Protein AF-A0A2Z3L9A8-F1 (afdb_monomer_lite)

Sequence (100 aa):
MLIDEYDTPLNKAYGNEAYFKAMVAFMRNLFSAALKGNATLEKGVLTGILRISKDSMLSGLNNLETYTSLDEAYSNHFGFSEAEVAFLFKEKGLVFLWKQ

pLDDT: mean 85.93, std 9.79, range [49.88, 94.81]

InterPro domains:
  IPR018631 AAA-ATPase-like domain [PF09820] (1-57)

Foldseek 3Di:
DEAEALCVCLVVCVVPPVSNVVSLVVQLVVCLVPPAPPPVDPDYYYYHDDPPNDPRRCVSHPDDDDDDCPPPVNVVPDDDDPVRVCVVCVVVVHDDDDDD

Radius of gyration: 19.18 Å; chains: 1; bounding box: 42×30×54 Å

Organism: NCBI:txid247481

Structure (mmCIF, N/CA/C/O backbone):
data_AF-A0A2Z3L9A8-F1
#
_entry.id   AF-A0A2Z3L9A8-F1
#
loop_
_atom_site.group_PDB
_atom_site.id
_atom_site.type_symbol
_atom_site.label_atom_id
_atom_site.label_alt_id
_atom_site.label_comp_id
_atom_site.label_asym_id
_atom_site.label_entity_id
_atom_site.label_seq_id
_atom_site.pdbx_PDB_ins_code
_atom_site.Cartn_x
_atom_site.Cartn_y
_atom_site.Cartn_z
_atom_site.occupancy
_atom_site.B_iso_or_equiv
_atom_site.auth_seq_id
_atom_site.auth_comp_id
_atom_site.auth_asym_id
_atom_site.auth_atom_id
_atom_site.pdbx_PDB_model_num
ATOM 1 N N . MET A 1 1 ? -2.629 -15.166 -11.757 1.00 90.12 1 MET A N 1
ATOM 2 C CA . MET A 1 1 ? -1.364 -15.009 -10.994 1.00 90.12 1 MET A CA 1
ATOM 3 C C . MET A 1 1 ? -1.654 -14.232 -9.720 1.00 90.12 1 MET A C 1
ATOM 5 O O . MET A 1 1 ? -2.433 -13.289 -9.792 1.00 90.12 1 MET A O 1
ATOM 9 N N . LEU A 1 2 ? -1.059 -14.617 -8.590 1.00 94.25 2 LEU A N 1
ATOM 10 C CA . LEU A 1 2 ? -1.183 -13.918 -7.308 1.00 94.25 2 LEU A CA 1
ATOM 11 C C . LEU A 1 2 ? 0.213 -13.494 -6.841 1.00 94.25 2 LEU A C 1
ATOM 13 O O . LEU A 1 2 ? 1.124 -14.319 -6.847 1.00 94.25 2 LEU A O 1
ATOM 17 N N . ILE A 1 3 ? 0.372 -12.224 -6.481 1.00 92.81 3 ILE A N 1
ATOM 18 C CA . ILE A 1 3 ? 1.609 -11.659 -5.938 1.00 92.81 3 ILE A CA 1
ATOM 19 C C . ILE A 1 3 ? 1.263 -11.058 -4.584 1.00 92.81 3 ILE A C 1
ATOM 21 O O . ILE A 1 3 ? 0.569 -10.044 -4.529 1.00 92.81 3 ILE A O 1
ATOM 25 N N . ASP A 1 4 ? 1.739 -11.693 -3.520 1.00 93.38 4 ASP A N 1
ATOM 26 C CA . ASP A 1 4 ? 1.502 -11.233 -2.157 1.00 93.38 4 ASP A CA 1
ATOM 27 C C . ASP A 1 4 ? 2.642 -10.365 -1.628 1.00 93.38 4 ASP A C 1
ATOM 29 O O . ASP A 1 4 ? 3.782 -10.479 -2.085 1.00 93.38 4 ASP A O 1
ATOM 33 N N . GLU A 1 5 ? 2.300 -9.473 -0.698 1.00 92.50 5 GLU A N 1
ATOM 34 C CA . GLU A 1 5 ? 3.196 -8.516 -0.045 1.00 92.50 5 GLU A CA 1
ATOM 35 C C . GLU A 1 5 ? 4.143 -7.788 -1.011 1.00 92.50 5 GLU A C 1
ATOM 37 O O . GLU A 1 5 ? 5.351 -7.646 -0.774 1.00 92.50 5 GLU A O 1
ATOM 42 N N . TYR A 1 6 ? 3.599 -7.316 -2.136 1.00 90.12 6 TYR A N 1
ATOM 43 C CA . TYR A 1 6 ? 4.411 -6.724 -3.201 1.00 90.12 6 TYR A CA 1
ATOM 44 C C . TYR A 1 6 ? 5.197 -5.481 -2.730 1.00 90.12 6 TYR A C 1
ATOM 46 O O . TYR A 1 6 ? 6.194 -5.097 -3.344 1.00 90.12 6 TYR A O 1
ATOM 54 N N . ASP A 1 7 ? 4.741 -4.832 -1.657 1.00 88.94 7 ASP A N 1
ATOM 55 C CA . ASP A 1 7 ? 5.314 -3.638 -1.047 1.00 88.94 7 ASP A CA 1
ATOM 56 C C . ASP A 1 7 ? 6.436 -3.933 -0.034 1.00 88.94 7 ASP A C 1
ATOM 58 O O . ASP A 1 7 ? 7.228 -3.038 0.271 1.00 88.94 7 ASP A O 1
ATOM 62 N N . THR A 1 8 ? 6.599 -5.179 0.428 1.00 91.56 8 THR A N 1
ATOM 63 C CA . THR A 1 8 ? 7.657 -5.569 1.381 1.00 91.56 8 THR A CA 1
ATOM 64 C C . THR A 1 8 ? 9.076 -5.203 0.909 1.00 91.56 8 THR A C 1
ATOM 66 O O . THR A 1 8 ? 9.842 -4.638 1.700 1.00 91.56 8 THR A O 1
ATOM 69 N N . PRO A 1 9 ? 9.481 -5.452 -0.355 1.00 89.94 9 PRO A N 1
ATOM 70 C CA . PRO A 1 9 ? 10.802 -5.047 -0.844 1.00 89.94 9 PRO A CA 1
ATOM 71 C C . PRO A 1 9 ? 11.000 -3.525 -0.866 1.00 89.94 9 PRO A C 1
ATOM 73 O O . PRO A 1 9 ? 12.093 -3.044 -0.567 1.00 89.94 9 PRO A O 1
ATOM 76 N N . LEU A 1 10 ? 9.945 -2.766 -1.178 1.00 89.00 10 LEU A N 1
ATOM 77 C CA . LEU A 1 10 ? 9.973 -1.301 -1.201 1.00 89.00 10 LEU A CA 1
ATOM 78 C C . LEU A 1 10 ? 10.124 -0.729 0.209 1.00 89.00 10 LEU A C 1
ATOM 80 O O . LEU A 1 10 ? 10.925 0.181 0.418 1.00 89.00 10 LEU A O 1
ATOM 84 N N . ASN A 1 11 ? 9.434 -1.318 1.186 1.00 88.94 11 ASN A N 1
ATOM 85 C CA . ASN A 1 11 ? 9.551 -0.940 2.594 1.00 88.94 11 ASN A CA 1
ATOM 86 C C . ASN A 1 11 ? 10.960 -1.124 3.129 1.00 88.94 11 ASN A C 1
ATOM 88 O O . ASN A 1 11 ? 11.504 -0.230 3.774 1.00 88.94 11 ASN A O 1
ATOM 92 N N . LYS A 1 12 ? 11.588 -2.257 2.805 1.00 90.50 12 LYS A N 1
ATOM 93 C CA . LYS A 1 12 ? 12.983 -2.514 3.180 1.00 90.50 12 LYS A CA 1
ATOM 94 C C . LYS A 1 12 ? 13.950 -1.524 2.528 1.00 90.50 12 LYS A C 1
ATOM 96 O O . LYS A 1 12 ? 15.025 -1.286 3.070 1.00 90.50 12 LYS A O 1
ATOM 101 N N . ALA A 1 13 ? 13.581 -0.952 1.383 1.00 90.44 13 ALA A N 1
ATOM 102 C CA . ALA A 1 13 ? 14.414 -0.013 0.649 1.00 90.44 13 ALA A CA 1
ATOM 103 C C . ALA A 1 13 ? 14.216 1.461 1.045 1.00 90.44 13 ALA A C 1
ATOM 105 O O . ALA A 1 13 ? 15.101 2.269 0.777 1.00 90.44 13 ALA A O 1
ATOM 106 N N . TYR A 1 14 ? 13.101 1.814 1.693 1.00 86.00 14 TYR A N 1
ATOM 107 C CA . TYR A 1 14 ? 12.669 3.199 1.938 1.00 86.00 14 TYR A CA 1
ATOM 108 C C . TYR A 1 14 ? 13.721 4.091 2.629 1.00 86.00 14 TYR A C 1
ATOM 110 O O . TYR A 1 14 ? 13.802 5.282 2.349 1.00 86.00 14 TYR A O 1
ATOM 118 N N . GLY A 1 15 ? 14.576 3.521 3.485 1.00 88.38 15 GLY A N 1
ATOM 119 C CA . GLY A 1 15 ? 15.637 4.256 4.190 1.00 88.38 15 GLY A CA 1
ATOM 120 C C . GLY A 1 15 ? 16.875 4.612 3.352 1.00 88.38 15 GLY A C 1
ATOM 121 O O . GLY A 1 15 ? 17.771 5.285 3.855 1.00 88.38 15 GLY A O 1
ATOM 122 N N . ASN A 1 16 ? 16.962 4.163 2.098 1.00 94.81 16 ASN A N 1
ATOM 123 C CA . ASN A 1 16 ? 18.072 4.457 1.193 1.00 94.81 16 ASN A CA 1
ATOM 124 C C . ASN A 1 16 ? 17.523 4.856 -0.179 1.00 94.81 16 ASN A C 1
ATOM 126 O O . ASN A 1 16 ? 17.065 4.010 -0.939 1.00 94.81 16 ASN A O 1
ATOM 130 N N . GLU A 1 17 ? 17.610 6.142 -0.519 1.00 91.31 17 GLU A N 1
ATOM 131 C CA . GLU A 1 17 ? 16.988 6.691 -1.728 1.00 91.31 17 GLU A CA 1
ATOM 132 C C . GLU A 1 17 ? 17.491 6.035 -3.027 1.00 91.31 17 GLU A C 1
ATOM 134 O O . GLU A 1 17 ? 16.697 5.731 -3.920 1.00 91.31 17 GLU A O 1
ATOM 139 N N . ALA A 1 18 ? 18.799 5.781 -3.142 1.00 94.31 18 ALA A N 1
ATOM 140 C CA . ALA A 1 18 ? 19.376 5.156 -4.331 1.00 94.31 18 ALA A CA 1
ATOM 141 C C . ALA A 1 18 ? 18.882 3.711 -4.495 1.00 94.31 18 ALA A C 1
ATOM 143 O O . ALA A 1 18 ? 18.485 3.302 -5.589 1.00 94.31 18 ALA A O 1
ATOM 144 N N . TYR A 1 19 ? 18.848 2.957 -3.395 1.00 94.00 19 TYR A N 1
ATOM 145 C CA . TYR A 1 19 ? 18.346 1.588 -3.392 1.00 94.00 19 TYR A CA 1
ATOM 146 C C . TYR A 1 19 ? 16.827 1.530 -3.605 1.00 94.00 19 TYR A C 1
ATOM 148 O O . TYR A 1 19 ? 16.352 0.694 -4.369 1.00 94.00 19 TYR A O 1
ATOM 156 N N . PHE A 1 20 ? 16.065 2.459 -3.025 1.00 91.19 20 PHE A N 1
ATOM 157 C CA . PHE A 1 20 ? 14.628 2.598 -3.252 1.00 91.19 20 PHE A CA 1
ATOM 158 C C . PHE A 1 20 ? 14.314 2.837 -4.731 1.00 91.19 20 PHE A C 1
ATOM 160 O O . PHE A 1 20 ? 13.497 2.121 -5.308 1.00 91.19 20 PHE A O 1
ATOM 167 N N . LYS A 1 21 ? 15.015 3.773 -5.386 1.00 91.06 21 LYS A N 1
ATOM 168 C CA . LYS A 1 21 ? 14.858 4.026 -6.830 1.00 91.06 21 LYS A CA 1
ATOM 169 C C . LYS A 1 21 ? 15.193 2.792 -7.671 1.00 91.06 21 LYS A C 1
ATOM 171 O O . LYS A 1 21 ? 14.447 2.470 -8.597 1.00 91.06 21 LYS A O 1
ATOM 176 N N . ALA A 1 22 ? 16.275 2.084 -7.342 1.00 93.38 22 ALA A N 1
ATOM 177 C CA . ALA A 1 22 ? 16.647 0.846 -8.026 1.00 93.38 22 ALA A CA 1
ATOM 178 C C . ALA A 1 22 ? 15.585 -0.254 -7.846 1.00 93.38 22 ALA A C 1
ATOM 180 O O . ALA A 1 22 ? 15.208 -0.909 -8.818 1.00 93.38 22 ALA A O 1
ATOM 181 N N . MET A 1 23 ? 15.050 -0.412 -6.631 1.00 92.44 23 MET A N 1
ATOM 182 C CA . MET A 1 23 ? 13.992 -1.374 -6.322 1.00 92.44 23 MET A CA 1
ATOM 183 C C . MET A 1 23 ? 12.695 -1.054 -7.074 1.00 92.44 23 MET A C 1
ATOM 185 O O . MET A 1 23 ? 12.116 -1.942 -7.695 1.00 92.44 23 MET A O 1
ATOM 189 N N . VAL A 1 24 ? 12.266 0.213 -7.097 1.00 90.31 24 VAL A N 1
ATOM 190 C CA . VAL A 1 24 ? 11.097 0.655 -7.878 1.00 90.31 24 VAL A CA 1
ATOM 191 C C . VAL A 1 24 ? 11.274 0.323 -9.362 1.00 90.31 24 VAL A C 1
ATOM 193 O O . VAL A 1 24 ? 10.364 -0.228 -9.984 1.00 90.31 24 VAL A O 1
ATOM 196 N N . ALA A 1 25 ? 12.447 0.609 -9.936 1.00 91.31 25 ALA A N 1
ATOM 197 C CA . ALA A 1 25 ? 12.731 0.314 -11.338 1.00 91.31 25 ALA A CA 1
ATOM 198 C C . ALA A 1 25 ? 12.710 -1.196 -11.633 1.00 91.31 25 ALA A C 1
ATOM 200 O O . ALA A 1 25 ? 12.120 -1.618 -12.631 1.00 91.31 25 ALA A O 1
ATOM 201 N N . PHE A 1 26 ? 13.312 -2.006 -10.756 1.00 92.31 26 PHE A N 1
ATOM 202 C CA . PHE A 1 26 ? 13.302 -3.464 -10.858 1.00 92.31 26 PHE A CA 1
ATOM 203 C C . PHE A 1 26 ? 11.873 -4.014 -10.831 1.00 92.31 26 PHE A C 1
ATOM 205 O O . PHE A 1 26 ? 11.458 -4.713 -11.756 1.00 92.31 26 PHE A O 1
ATOM 212 N N . MET A 1 27 ? 11.100 -3.638 -9.812 1.00 91.38 27 MET A N 1
ATOM 213 C CA . MET A 1 27 ? 9.739 -4.128 -9.619 1.00 91.38 27 MET A CA 1
ATOM 214 C C . MET A 1 27 ? 8.803 -3.694 -10.760 1.00 91.38 27 MET A C 1
ATOM 216 O O . MET A 1 27 ? 8.005 -4.499 -11.237 1.00 91.38 27 MET A O 1
ATOM 220 N N . ARG A 1 28 ? 8.945 -2.464 -11.279 1.00 89.75 28 ARG A N 1
ATOM 221 C CA . ARG A 1 28 ? 8.203 -1.991 -12.464 1.00 89.75 28 ARG A CA 1
ATOM 222 C C . ARG A 1 28 ? 8.454 -2.874 -13.684 1.00 89.75 28 ARG A C 1
ATOM 224 O O . ARG A 1 28 ? 7.511 -3.237 -14.389 1.00 89.75 28 ARG A O 1
ATOM 231 N N . ASN A 1 29 ? 9.719 -3.196 -13.953 1.00 91.62 29 ASN A N 1
ATOM 232 C CA . ASN A 1 29 ? 10.095 -4.013 -15.105 1.00 91.62 29 ASN A CA 1
ATOM 233 C C . ASN A 1 29 ? 9.606 -5.457 -14.938 1.00 91.62 29 ASN A C 1
ATOM 235 O O . ASN A 1 29 ? 9.049 -6.017 -15.881 1.00 91.62 29 ASN A O 1
ATOM 239 N N . LEU A 1 30 ? 9.740 -6.022 -13.733 1.00 91.62 30 LEU A N 1
ATOM 240 C CA . LEU A 1 30 ? 9.233 -7.351 -13.390 1.00 91.62 30 LEU A CA 1
ATOM 241 C C . LEU A 1 30 ? 7.723 -7.453 -13.637 1.00 91.62 30 LEU A C 1
ATOM 243 O O . LEU A 1 30 ? 7.262 -8.355 -14.334 1.00 91.62 30 LEU A O 1
ATOM 247 N N . PHE A 1 31 ? 6.949 -6.505 -13.108 1.00 90.81 31 PHE A N 1
ATOM 248 C CA . PHE A 1 31 ? 5.493 -6.516 -13.244 1.00 90.81 31 PHE A CA 1
ATOM 249 C C . PHE A 1 31 ? 5.045 -6.242 -14.670 1.00 90.81 31 PHE A C 1
ATOM 251 O O . PHE A 1 31 ? 4.131 -6.905 -15.151 1.00 90.81 31 PHE A O 1
ATOM 258 N N . SER A 1 32 ? 5.724 -5.345 -15.385 1.00 89.69 32 SER A N 1
ATOM 259 C CA . SER A 1 32 ? 5.449 -5.131 -16.806 1.00 89.69 32 SER A CA 1
ATOM 260 C C . SER A 1 32 ? 5.671 -6.414 -17.610 1.00 89.69 32 SER A C 1
ATOM 262 O O . SER A 1 32 ? 4.804 -6.786 -18.389 1.00 89.69 32 SER A O 1
ATOM 264 N N . ALA A 1 33 ? 6.777 -7.129 -17.387 1.00 90.44 33 ALA A N 1
ATOM 265 C CA . ALA A 1 33 ? 7.068 -8.369 -18.104 1.00 90.44 33 ALA A CA 1
ATOM 266 C C . ALA A 1 33 ? 6.072 -9.497 -17.782 1.00 90.44 33 ALA A C 1
ATOM 268 O O . ALA A 1 33 ? 5.696 -10.256 -18.670 1.00 90.44 33 ALA A O 1
ATOM 269 N N . ALA A 1 34 ? 5.639 -9.612 -16.524 1.00 89.94 34 ALA A N 1
ATOM 270 C CA . ALA A 1 34 ? 4.775 -10.707 -16.091 1.00 89.94 34 ALA A CA 1
ATOM 271 C C . ALA A 1 34 ? 3.278 -10.469 -16.381 1.00 89.94 34 ALA A C 1
ATOM 273 O O . ALA A 1 34 ? 2.548 -11.421 -16.671 1.00 89.94 34 ALA A O 1
ATOM 274 N N . LEU A 1 35 ? 2.812 -9.217 -16.282 1.00 90.81 35 LEU A N 1
ATOM 275 C CA . LEU A 1 35 ? 1.386 -8.864 -16.300 1.00 90.81 35 LEU A CA 1
ATOM 276 C C . LEU A 1 35 ? 0.939 -8.144 -17.577 1.00 90.81 35 LEU A C 1
ATOM 278 O O . LEU A 1 35 ? -0.204 -8.307 -18.004 1.00 90.81 35 LEU A O 1
ATOM 282 N N . LYS A 1 36 ? 1.788 -7.305 -18.181 1.00 89.69 36 LYS A N 1
ATOM 283 C CA . LYS A 1 36 ? 1.367 -6.433 -19.285 1.00 89.69 36 LYS A CA 1
ATOM 284 C C . LYS A 1 36 ? 1.282 -7.217 -20.593 1.00 89.69 36 LYS A C 1
ATOM 286 O O . LYS A 1 36 ? 2.280 -7.747 -21.064 1.00 89.69 36 LYS A O 1
ATOM 291 N N . GLY A 1 37 ? 0.103 -7.223 -21.221 1.00 84.69 37 GLY A N 1
ATOM 292 C CA . GLY A 1 37 ? -0.085 -7.824 -22.549 1.00 84.69 37 GLY A CA 1
ATOM 293 C C . GLY A 1 37 ? 0.122 -9.340 -22.579 1.00 84.69 37 GLY A C 1
ATOM 294 O O . GLY A 1 37 ? 0.368 -9.906 -23.642 1.00 84.69 37 GLY A O 1
ATOM 295 N N . ASN A 1 38 ? 0.043 -9.997 -21.421 1.00 88.12 38 ASN A N 1
ATOM 296 C CA . ASN A 1 38 ? 0.208 -11.435 -21.314 1.00 88.12 38 ASN A CA 1
ATOM 297 C C . ASN A 1 38 ? -1.080 -12.148 -21.764 1.00 88.12 38 ASN A C 1
ATOM 299 O O . ASN A 1 38 ? -2.055 -12.204 -21.020 1.00 88.12 38 ASN A O 1
ATOM 303 N N . ALA A 1 39 ? -1.074 -12.695 -22.983 1.00 90.19 39 ALA A N 1
ATOM 304 C CA . ALA A 1 39 ? -2.242 -13.324 -23.606 1.00 90.19 39 ALA A CA 1
ATOM 305 C C . ALA A 1 39 ? -2.720 -14.613 -22.911 1.00 90.19 39 ALA A C 1
ATOM 307 O O . ALA A 1 39 ? -3.847 -15.041 -23.139 1.00 90.19 39 ALA A O 1
ATOM 308 N N . THR A 1 40 ? -1.884 -15.242 -22.078 1.00 92.62 40 THR A N 1
ATOM 309 C CA . THR A 1 40 ? -2.255 -16.449 -21.321 1.00 92.62 40 THR A CA 1
ATOM 310 C C . THR A 1 40 ? -2.723 -16.134 -19.903 1.00 92.62 40 THR A C 1
ATOM 312 O O . THR A 1 40 ? -3.186 -17.027 -19.193 1.00 92.62 40 THR A O 1
ATOM 315 N N . LEU A 1 41 ? -2.619 -14.872 -19.476 1.00 91.81 41 LEU A N 1
ATOM 316 C CA . LEU A 1 41 ? -3.017 -14.426 -18.152 1.00 91.81 41 LEU A CA 1
ATOM 317 C C . LEU A 1 41 ? -4.360 -13.695 -18.214 1.00 91.81 41 LEU A C 1
ATOM 319 O O . LEU A 1 41 ? -4.428 -12.531 -18.591 1.00 91.81 41 LEU A O 1
ATOM 323 N N . GLU A 1 42 ? -5.416 -14.360 -17.754 1.00 91.88 42 GLU A N 1
ATOM 324 C CA . GLU A 1 42 ? -6.745 -13.747 -17.634 1.00 91.88 42 GLU A CA 1
ATOM 325 C C . GLU A 1 42 ? -6.783 -12.653 -16.551 1.00 91.88 42 GL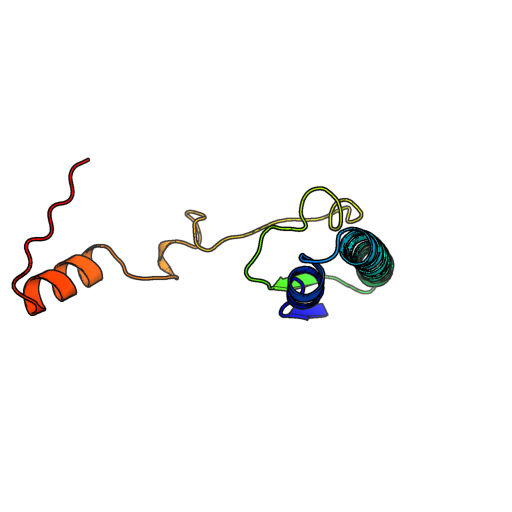U A C 1
ATOM 327 O O . GLU A 1 42 ? -7.316 -11.567 -16.770 1.00 91.88 42 GLU A O 1
ATOM 332 N N . LYS A 1 43 ? -6.204 -12.923 -15.369 1.00 91.75 43 LYS A N 1
ATOM 333 C CA . LYS A 1 43 ? -6.184 -11.980 -14.239 1.00 91.75 43 LYS A CA 1
ATOM 334 C C . LYS A 1 43 ? -4.939 -12.127 -13.358 1.00 91.75 43 LYS A C 1
ATOM 336 O O . LYS A 1 43 ? -4.497 -13.234 -13.018 1.00 91.75 43 LYS A O 1
ATOM 341 N N . GLY A 1 44 ? -4.391 -10.982 -12.955 1.00 91.62 44 GLY A N 1
ATOM 342 C CA . GLY A 1 44 ? -3.361 -10.852 -11.926 1.00 91.62 44 GLY A CA 1
ATOM 343 C C . GLY A 1 44 ? -3.915 -10.133 -10.699 1.00 91.62 44 GLY A C 1
ATOM 344 O O . GLY A 1 44 ? -4.624 -9.143 -10.848 1.00 91.62 44 GLY A O 1
ATOM 345 N N . VAL A 1 45 ? -3.596 -10.623 -9.504 1.00 92.38 45 VAL A N 1
ATOM 346 C CA . VAL A 1 45 ? -3.942 -9.970 -8.235 1.00 92.38 45 VAL A CA 1
ATOM 347 C C . VAL A 1 45 ? -2.649 -9.651 -7.497 1.00 92.38 45 VAL A C 1
ATOM 349 O O . VAL A 1 45 ? -1.787 -10.520 -7.366 1.00 92.38 45 VAL A O 1
ATOM 352 N N . LEU A 1 46 ? -2.515 -8.402 -7.053 1.00 90.75 46 LEU A N 1
ATOM 353 C CA . LEU A 1 46 ? -1.411 -7.944 -6.219 1.00 90.75 46 LEU A CA 1
ATOM 354 C C . LEU A 1 46 ? -1.978 -7.539 -4.863 1.00 90.75 46 LEU A C 1
ATOM 356 O O . LEU A 1 46 ? -2.908 -6.734 -4.808 1.00 90.75 46 LEU A O 1
ATOM 360 N N . THR A 1 47 ? 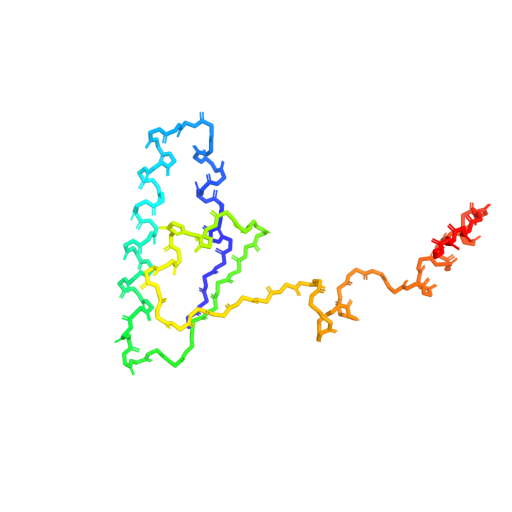-1.412 -8.075 -3.791 1.00 91.06 47 THR A N 1
ATOM 361 C CA . THR A 1 47 ? -1.795 -7.753 -2.415 1.00 91.06 47 THR A CA 1
ATOM 362 C C . THR A 1 47 ? -0.621 -7.121 -1.681 1.00 91.06 47 THR A C 1
ATOM 364 O O . THR A 1 47 ? 0.544 -7.423 -1.935 1.00 91.06 47 THR A O 1
ATOM 367 N N . GLY A 1 48 ? -0.935 -6.159 -0.823 1.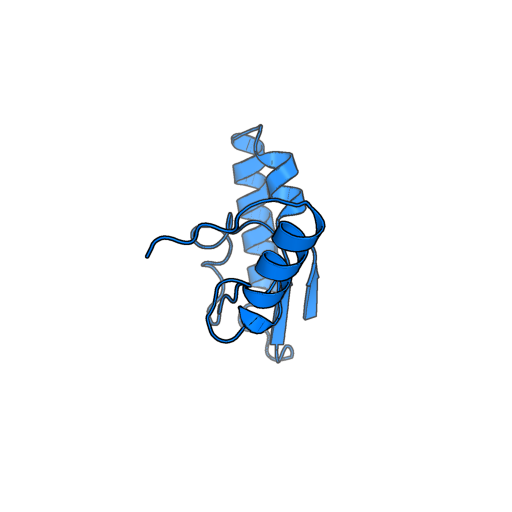00 89.31 48 GLY A N 1
ATOM 368 C CA . GLY A 1 48 ? 0.034 -5.372 -0.075 1.00 89.31 48 GLY A CA 1
ATOM 369 C C . GLY A 1 48 ? -0.685 -4.361 0.804 1.00 89.31 48 GLY A C 1
ATOM 370 O O . GLY A 1 48 ? -1.865 -4.069 0.590 1.00 89.31 48 GLY A O 1
ATOM 371 N N . ILE A 1 49 ? 0.015 -3.835 1.802 1.00 85.31 49 ILE A N 1
ATOM 372 C CA . ILE A 1 49 ? -0.575 -2.899 2.768 1.00 85.31 49 ILE A CA 1
ATOM 373 C C . ILE A 1 49 ? -0.492 -1.475 2.221 1.00 85.31 49 ILE A C 1
ATOM 375 O O . ILE A 1 49 ? -1.414 -0.670 2.363 1.00 85.31 49 ILE A O 1
ATOM 379 N N . LEU A 1 50 ? 0.627 -1.148 1.583 1.00 75.12 50 LEU A N 1
ATOM 380 C CA . LEU A 1 50 ? 0.947 0.216 1.216 1.00 75.12 50 LEU A CA 1
ATOM 381 C C . LEU A 1 50 ? 0.563 0.527 -0.223 1.00 75.12 50 LEU A C 1
ATOM 383 O O . LEU A 1 50 ? 0.810 -0.229 -1.161 1.00 75.12 50 LEU A O 1
ATOM 387 N N . ARG A 1 51 ? 0.032 1.736 -0.414 1.00 66.44 51 ARG A N 1
ATOM 388 C CA . ARG A 1 51 ? -0.241 2.326 -1.733 1.00 66.44 51 ARG A CA 1
ATOM 389 C C . ARG A 1 51 ? 0.987 3.045 -2.321 1.00 66.44 51 ARG A C 1
ATOM 391 O O . ARG A 1 51 ? 0.829 3.986 -3.089 1.00 66.44 51 ARG A O 1
ATOM 398 N N . ILE A 1 52 ? 2.209 2.613 -1.988 1.00 56.88 52 ILE A N 1
ATOM 399 C CA . ILE A 1 52 ? 3.473 3.274 -2.395 1.00 56.88 52 ILE A CA 1
ATOM 400 C C . ILE A 1 52 ? 3.682 3.291 -3.928 1.00 56.88 52 ILE A C 1
ATOM 402 O O . ILE A 1 52 ? 4.502 4.045 -4.441 1.00 56.88 52 ILE A O 1
ATOM 406 N N . SER A 1 53 ? 2.937 2.489 -4.689 1.00 57.91 53 SER A N 1
ATOM 407 C CA . SER A 1 53 ? 3.325 2.085 -6.046 1.00 57.91 53 SER A CA 1
ATOM 408 C C . SER A 1 53 ? 2.459 2.611 -7.192 1.00 57.91 53 SER A C 1
ATOM 410 O O . SER A 1 53 ? 2.802 2.349 -8.351 1.00 57.91 53 SER A O 1
ATOM 412 N N . LYS A 1 54 ? 1.362 3.335 -6.910 1.00 55.44 54 LYS A N 1
ATOM 413 C CA . LYS A 1 54 ? 0.401 3.717 -7.962 1.00 55.44 54 LYS A CA 1
ATOM 414 C C . LYS A 1 54 ? 1.033 4.566 -9.070 1.00 55.44 54 LYS A C 1
ATOM 416 O O . LYS A 1 54 ? 0.830 4.246 -10.235 1.00 55.44 54 LYS A O 1
ATOM 421 N N . ASP A 1 55 ? 1.850 5.565 -8.732 1.00 58.41 55 ASP A N 1
ATOM 422 C CA . ASP A 1 55 ? 2.288 6.545 -9.739 1.00 58.41 55 ASP A CA 1
ATOM 423 C C . ASP A 1 55 ? 3.586 6.177 -10.482 1.00 58.41 55 ASP A C 1
ATOM 425 O O . ASP A 1 55 ? 3.735 6.505 -11.660 1.00 58.41 55 ASP A O 1
ATOM 429 N N . SER A 1 5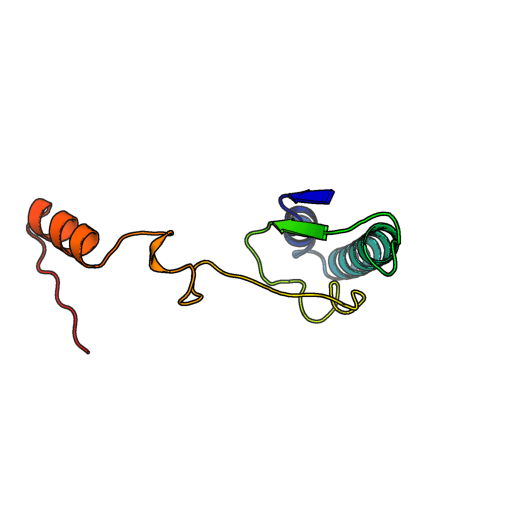6 ? 4.526 5.451 -9.864 1.00 66.06 56 SER A N 1
ATOM 430 C CA . SER A 1 56 ? 5.848 5.197 -10.477 1.00 66.06 56 SER A CA 1
ATOM 431 C C . SER A 1 56 ? 6.093 3.755 -10.936 1.00 66.06 56 SER A C 1
ATOM 433 O O . SER A 1 56 ? 6.866 3.538 -11.873 1.00 66.06 56 SER A O 1
ATOM 435 N N . MET A 1 57 ? 5.453 2.768 -10.302 1.00 77.94 57 MET A N 1
ATOM 436 C CA . MET A 1 57 ? 5.765 1.348 -10.495 1.00 77.94 57 MET A CA 1
ATOM 437 C C . MET A 1 57 ? 4.658 0.587 -11.225 1.00 77.94 57 MET A C 1
ATOM 439 O O . MET A 1 57 ? 4.949 -0.219 -12.107 1.00 77.94 57 MET A O 1
ATOM 443 N N . LEU A 1 58 ? 3.394 0.844 -10.877 1.00 78.94 58 LEU A N 1
ATOM 444 C CA . LEU A 1 58 ? 2.243 0.171 -11.485 1.00 78.94 58 LEU A CA 1
ATOM 445 C C . LEU A 1 58 ? 1.702 0.894 -12.723 1.00 78.94 58 LEU A C 1
ATOM 447 O O . LEU A 1 58 ? 0.941 0.300 -13.483 1.00 78.94 58 LEU A O 1
ATOM 451 N N . SER A 1 59 ? 2.161 2.119 -12.994 1.00 74.56 59 SER A N 1
ATOM 452 C CA . SER A 1 59 ? 1.826 2.881 -14.207 1.00 74.56 59 SER A CA 1
ATOM 453 C C . SER A 1 59 ? 2.261 2.198 -15.512 1.00 74.56 59 SER A C 1
ATOM 455 O O . SER A 1 59 ? 1.780 2.542 -16.588 1.00 74.56 59 SER A O 1
ATOM 457 N N . GLY A 1 60 ? 3.135 1.188 -15.443 1.00 75.12 60 GLY A N 1
ATOM 458 C CA . GLY A 1 60 ? 3.474 0.344 -16.590 1.00 75.12 60 GLY A CA 1
ATOM 459 C C . GLY A 1 60 ? 2.346 -0.594 -17.045 1.00 75.12 60 GLY A C 1
ATOM 460 O O . GLY A 1 60 ? 2.414 -1.103 -18.168 1.00 75.12 60 GLY A O 1
ATOM 461 N N . LEU A 1 61 ? 1.322 -0.829 -16.217 1.00 85.12 61 LEU A N 1
ATOM 462 C CA . LEU A 1 61 ? 0.230 -1.769 -16.477 1.00 85.12 61 LEU A CA 1
ATOM 463 C C . LEU A 1 61 ? -0.959 -1.073 -17.152 1.00 85.12 61 LEU A C 1
ATOM 465 O O . LEU A 1 61 ? -1.403 -0.020 -16.713 1.00 85.12 61 LEU A O 1
ATOM 469 N N . ASN A 1 62 ? -1.507 -1.688 -18.202 1.00 80.69 62 ASN A N 1
ATOM 470 C CA . ASN A 1 62 ? -2.570 -1.070 -19.007 1.00 80.69 62 ASN A CA 1
ATOM 471 C C . ASN A 1 62 ? -3.989 -1.264 -18.429 1.00 80.69 62 ASN A C 1
ATOM 473 O O . ASN A 1 62 ? -4.895 -0.552 -18.837 1.00 80.69 62 ASN A O 1
ATOM 477 N N . ASN A 1 63 ? -4.186 -2.221 -17.514 1.00 84.44 63 ASN A N 1
ATOM 478 C CA . ASN A 1 63 ? -5.500 -2.618 -16.982 1.00 84.44 63 ASN A CA 1
ATOM 479 C C . ASN A 1 63 ? -5.479 -2.674 -15.444 1.00 84.44 63 ASN A C 1
ATOM 481 O O . ASN A 1 63 ? -5.875 -3.671 -14.842 1.00 84.44 63 ASN A O 1
ATOM 485 N N . LEU A 1 64 ? -4.908 -1.649 -14.807 1.00 86.06 64 LEU A N 1
ATOM 486 C CA . LEU A 1 64 ? -4.790 -1.593 -13.352 1.00 86.06 64 LEU A CA 1
ATOM 487 C C . LEU A 1 64 ? -6.082 -1.063 -12.728 1.00 86.06 64 LEU A C 1
ATOM 489 O O . LEU A 1 64 ? -6.447 0.092 -12.933 1.00 86.06 64 LEU A O 1
ATOM 493 N N . GLU A 1 65 ? -6.700 -1.877 -11.884 1.00 87.50 65 GLU A N 1
ATOM 494 C CA . GLU A 1 65 ? -7.762 -1.459 -10.974 1.00 87.50 65 GLU A CA 1
ATOM 495 C C . GLU A 1 65 ? -7.265 -1.616 -9.535 1.00 87.50 65 GLU A C 1
ATOM 497 O O . GLU A 1 65 ? -6.438 -2.481 -9.241 1.00 87.50 65 GLU A O 1
ATOM 502 N N . THR A 1 66 ? -7.694 -0.738 -8.631 1.00 85.88 66 THR A N 1
ATOM 503 C CA . THR A 1 66 ? -7.293 -0.818 -7.224 1.00 85.88 66 THR A CA 1
ATOM 504 C C . THR A 1 66 ? -8.513 -0.846 -6.343 1.00 85.88 66 THR A C 1
ATOM 506 O O . THR A 1 66 ? -9.344 0.051 -6.436 1.00 85.88 66 THR A O 1
ATOM 509 N N . TYR A 1 67 ? -8.518 -1.801 -5.425 1.00 88.00 67 TYR A N 1
ATOM 510 C CA . TYR A 1 67 ? -9.537 -1.940 -4.404 1.00 88.00 67 TYR A CA 1
ATOM 511 C C . TYR A 1 67 ? -8.925 -1.731 -3.026 1.00 88.00 67 TYR A C 1
ATOM 513 O O . TYR A 1 67 ? -7.773 -2.102 -2.787 1.00 88.00 67 TYR A O 1
ATOM 521 N N . THR A 1 68 ? -9.684 -1.139 -2.114 1.00 86.12 68 THR A N 1
ATOM 522 C CA . THR A 1 68 ? -9.325 -1.066 -0.700 1.00 86.12 68 THR A CA 1
ATOM 523 C C . THR A 1 68 ? -10.475 -1.410 0.215 1.00 86.12 68 THR A C 1
ATOM 525 O O . THR A 1 68 ? -11.637 -1.261 -0.139 1.00 86.12 68 THR A O 1
ATOM 528 N N . SER A 1 69 ? -10.135 -1.783 1.447 1.00 84.25 69 SER A N 1
ATOM 529 C CA . SER A 1 69 ? -11.102 -2.018 2.521 1.00 84.25 69 SER A CA 1
ATOM 530 C C . SER A 1 69 ? -11.973 -0.801 2.850 1.00 84.25 69 SER A C 1
ATOM 532 O O . SER A 1 69 ? -12.964 -0.951 3.546 1.00 84.25 69 SER A O 1
ATOM 534 N N . LEU A 1 70 ? -11.610 0.397 2.379 1.00 83.00 70 LEU A N 1
ATOM 535 C CA . LEU A 1 70 ? -12.400 1.617 2.554 1.00 83.00 70 LEU A CA 1
ATOM 536 C C . LEU A 1 70 ? -13.417 1.847 1.429 1.00 83.00 70 LEU A C 1
ATOM 538 O O . LEU A 1 70 ? -14.240 2.750 1.552 1.00 83.00 70 LEU A O 1
ATOM 542 N N . ASP A 1 71 ? -13.358 1.086 0.334 1.00 87.50 71 ASP A N 1
ATOM 543 C CA . ASP A 1 71 ? -14.331 1.246 -0.743 1.00 87.50 71 ASP A CA 1
ATOM 544 C C . ASP A 1 71 ? -15.694 0.751 -0.249 1.00 87.50 71 ASP A C 1
ATOM 546 O O . ASP A 1 71 ? -15.779 -0.279 0.417 1.00 87.50 71 ASP A O 1
ATOM 550 N N . GLU A 1 72 ? -16.770 1.454 -0.599 1.00 87.44 72 GLU A N 1
ATOM 551 C CA . GLU A 1 72 ? -18.129 1.169 -0.114 1.00 87.44 72 GLU A CA 1
ATOM 552 C C . GLU A 1 72 ? -18.575 -0.279 -0.383 1.00 87.44 72 GLU A C 1
ATOM 554 O O . GLU A 1 72 ? -19.225 -0.902 0.452 1.00 87.44 72 GLU A O 1
ATOM 559 N N . ALA A 1 73 ? -18.151 -0.852 -1.513 1.00 88.06 73 ALA A N 1
ATOM 560 C CA . ALA A 1 73 ? -18.426 -2.244 -1.864 1.00 88.06 73 ALA A CA 1
ATOM 561 C C . ALA A 1 73 ? -17.776 -3.265 -0.907 1.00 88.06 73 ALA A C 1
ATOM 563 O O . ALA A 1 73 ? -18.217 -4.412 -0.848 1.00 88.06 73 ALA A O 1
ATOM 564 N N . TYR A 1 74 ? -16.732 -2.869 -0.173 1.00 86.25 74 TYR A N 1
ATOM 565 C CA . TYR A 1 74 ? -15.941 -3.748 0.689 1.00 86.25 74 TYR A CA 1
ATOM 566 C C . TYR A 1 74 ? -15.940 -3.335 2.164 1.00 86.25 74 TYR A C 1
ATOM 568 O O . TYR A 1 74 ? -15.579 -4.153 3.008 1.00 86.25 74 TYR A O 1
ATOM 576 N N . SER A 1 75 ? -16.353 -2.113 2.501 1.00 84.19 75 SER A N 1
ATOM 577 C CA . SER A 1 75 ? -16.265 -1.548 3.856 1.00 84.19 75 SER A CA 1
ATOM 578 C C . SER A 1 75 ? -16.989 -2.375 4.919 1.00 84.19 75 SER A C 1
ATOM 580 O O . SER A 1 75 ? -16.531 -2.451 6.054 1.00 84.19 75 SER A O 1
ATOM 582 N N . ASN A 1 76 ? -18.059 -3.077 4.542 1.00 84.75 76 ASN A N 1
ATOM 583 C CA . ASN A 1 76 ? -18.821 -3.950 5.441 1.00 84.75 76 ASN A CA 1
ATOM 584 C C . ASN A 1 76 ? -18.148 -5.308 5.726 1.00 84.75 76 ASN A C 1
ATOM 586 O O . ASN A 1 76 ? -18.680 -6.101 6.500 1.00 84.75 76 ASN A O 1
ATOM 590 N N . HIS A 1 77 ? -17.014 -5.609 5.090 1.00 87.81 77 HIS A N 1
ATOM 591 C CA . HIS A 1 77 ? -16.313 -6.892 5.219 1.00 87.81 77 HIS A CA 1
ATOM 592 C C . HIS A 1 77 ? -15.002 -6.803 6.010 1.00 87.81 77 HIS A C 1
ATOM 594 O O . HIS A 1 77 ? -14.379 -7.833 6.267 1.00 87.81 77 HIS A O 1
ATOM 600 N N . PHE A 1 78 ? -14.568 -5.600 6.394 1.00 85.94 78 PHE A N 1
ATOM 601 C CA . PHE A 1 78 ? -13.296 -5.374 7.080 1.00 85.94 78 PHE A CA 1
ATOM 602 C C . PHE A 1 78 ? -13.478 -4.471 8.304 1.00 85.94 78 PHE A C 1
ATOM 604 O O . PHE A 1 78 ? -14.219 -3.496 8.263 1.00 85.94 78 PHE A O 1
ATOM 611 N N . GLY A 1 79 ? -12.733 -4.752 9.377 1.00 87.56 79 GLY A N 1
ATOM 612 C CA . GLY A 1 79 ? -12.808 -3.977 10.618 1.00 87.56 79 GLY A CA 1
ATOM 613 C C . GLY A 1 79 ? -14.031 -4.329 11.466 1.00 87.56 79 GLY A C 1
ATOM 614 O O . GLY A 1 79 ? -14.475 -5.473 11.462 1.00 87.56 79 GLY A O 1
ATOM 615 N N . PHE A 1 80 ? -14.530 -3.349 12.220 1.00 88.00 80 PHE A N 1
ATOM 616 C CA . PHE A 1 80 ? -15.726 -3.482 13.051 1.00 88.00 80 PHE A CA 1
ATOM 617 C C . PHE A 1 80 ? -16.844 -2.608 12.492 1.00 88.00 80 PHE A C 1
ATOM 619 O O . PHE A 1 80 ? -16.623 -1.440 12.164 1.00 88.00 80 PHE A O 1
ATOM 626 N N . SER A 1 81 ? -18.053 -3.153 12.455 1.00 87.62 81 SER A N 1
ATOM 627 C CA . SER A 1 81 ? -19.274 -2.380 12.260 1.00 87.62 81 SER A CA 1
ATOM 628 C C . SER A 1 81 ? -19.511 -1.425 13.431 1.00 87.62 81 SER A C 1
ATOM 630 O O . SER A 1 81 ? -19.058 -1.651 14.555 1.00 87.62 81 SER A O 1
ATOM 632 N N . GLU A 1 82 ? -20.291 -0.370 13.198 1.00 87.81 82 GLU A N 1
ATOM 633 C CA . GLU A 1 82 ? -20.671 0.574 14.255 1.00 87.81 82 GLU A CA 1
ATOM 634 C C . GLU A 1 82 ? -21.357 -0.130 15.438 1.00 87.81 82 GLU A C 1
ATOM 636 O O . GLU A 1 82 ? -21.104 0.204 16.595 1.00 87.81 82 GLU A O 1
ATOM 641 N N . ALA A 1 83 ? -22.154 -1.167 15.160 1.00 89.94 83 ALA A N 1
ATOM 642 C CA . ALA A 1 83 ? -22.802 -1.981 16.183 1.00 89.94 83 ALA A CA 1
ATOM 643 C C . ALA A 1 83 ? -21.790 -2.750 17.051 1.00 89.94 83 ALA A C 1
ATOM 645 O O . ALA A 1 83 ? -21.928 -2.778 18.275 1.00 89.94 83 ALA A O 1
ATOM 646 N N . GLU A 1 84 ? -20.758 -3.340 16.443 1.00 91.75 84 GLU A N 1
ATOM 647 C CA . GLU A 1 84 ? -19.690 -4.032 17.173 1.00 91.75 84 GLU A CA 1
ATOM 648 C C . GLU A 1 84 ? -18.862 -3.052 18.006 1.00 91.75 84 GLU A C 1
ATOM 650 O O . GLU A 1 84 ? -18.560 -3.335 19.166 1.00 91.75 84 GLU A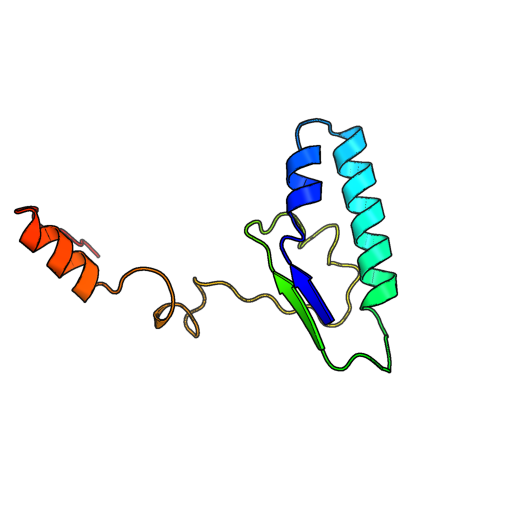 O 1
ATOM 655 N N . VAL A 1 85 ? -18.553 -1.868 17.469 1.00 91.69 85 VAL A N 1
ATOM 656 C CA . VAL A 1 85 ? -17.848 -0.826 18.228 1.00 91.69 85 VAL A CA 1
ATOM 657 C C . VAL A 1 85 ? -18.694 -0.351 19.412 1.00 91.69 85 VAL A C 1
ATOM 659 O O . VAL A 1 85 ? -18.196 -0.298 20.537 1.00 91.69 85 VAL A O 1
ATOM 662 N N . ALA A 1 86 ? -19.981 -0.067 19.205 1.00 91.88 86 ALA A N 1
ATOM 663 C CA . ALA A 1 86 ? -20.888 0.342 20.274 1.00 91.88 86 ALA A CA 1
ATOM 664 C C . ALA A 1 86 ? -21.014 -0.734 21.368 1.00 91.88 86 ALA A C 1
ATOM 666 O O . ALA A 1 86 ? -21.003 -0.413 22.560 1.00 91.88 86 ALA A O 1
ATOM 667 N N . PHE A 1 87 ? -21.078 -2.011 20.977 1.00 93.25 87 PHE A N 1
ATOM 668 C CA . PHE A 1 87 ? -21.072 -3.139 21.907 1.00 93.25 87 PHE A CA 1
ATOM 669 C C . PHE A 1 87 ? -19.782 -3.185 22.737 1.00 93.25 87 PHE A C 1
ATOM 671 O O . PHE A 1 87 ? -19.848 -3.232 23.966 1.00 93.25 87 PHE A O 1
ATOM 678 N N . LEU A 1 88 ? -18.614 -3.096 22.092 1.00 93.56 88 LEU A N 1
ATOM 679 C CA . LEU A 1 88 ? -17.314 -3.123 22.769 1.00 93.56 88 LEU A CA 1
ATOM 680 C C . LEU A 1 88 ? -17.139 -1.954 23.750 1.00 93.56 88 LEU A C 1
ATOM 682 O O . LEU A 1 88 ? -16.599 -2.140 24.841 1.00 93.56 88 LEU A O 1
ATOM 686 N N . PHE A 1 89 ? -17.615 -0.757 23.398 1.00 93.38 89 PHE A N 1
ATOM 687 C CA . PHE A 1 89 ? -17.579 0.406 24.290 1.00 93.38 89 PHE A CA 1
ATOM 688 C C . PHE A 1 89 ? -18.477 0.199 25.512 1.00 93.38 89 PHE A C 1
ATOM 690 O O . PHE A 1 89 ? -18.034 0.423 26.642 1.00 93.38 89 PHE A O 1
ATOM 697 N N . LYS A 1 90 ? -19.700 -0.307 25.307 1.00 92.19 90 LYS A N 1
ATOM 698 C CA . LYS A 1 90 ? -20.635 -0.618 26.394 1.00 92.19 90 LYS A CA 1
ATOM 699 C C . LYS A 1 90 ? -20.074 -1.670 27.353 1.00 92.19 90 LYS A C 1
ATOM 701 O O . LYS A 1 90 ? -20.126 -1.459 28.562 1.00 92.19 90 LYS A O 1
ATOM 706 N N . GLU A 1 91 ? -19.487 -2.748 26.832 1.00 94.69 91 GLU A N 1
ATOM 707 C CA . GLU A 1 91 ? -18.821 -3.797 27.627 1.00 94.69 91 GLU A CA 1
ATOM 708 C C . GLU A 1 91 ? -17.680 -3.249 28.499 1.00 94.69 91 GLU A C 1
ATOM 710 O O . GLU A 1 91 ? -17.372 -3.796 29.557 1.00 94.69 91 GLU A O 1
ATOM 715 N N . LYS A 1 92 ? -17.045 -2.148 28.084 1.00 92.19 92 LYS A N 1
ATOM 716 C CA . LYS A 1 92 ? -15.972 -1.482 28.839 1.00 92.19 92 LYS A CA 1
ATOM 717 C C . LYS A 1 92 ? -16.450 -0.320 29.709 1.00 92.19 92 LYS A C 1
ATOM 719 O O . LYS A 1 92 ? -15.617 0.349 30.314 1.00 92.19 92 LYS A O 1
ATOM 724 N N . GLY A 1 93 ? -17.760 -0.075 29.793 1.00 90.94 93 GLY A N 1
ATOM 725 C CA . GLY A 1 93 ? -18.319 1.064 30.526 1.00 90.94 93 GLY A CA 1
ATOM 726 C C . GLY A 1 93 ? -17.942 2.422 29.922 1.00 90.94 93 GLY A C 1
ATOM 727 O O . GLY A 1 93 ? -18.000 3.439 30.611 1.00 90.94 93 GLY A O 1
ATOM 728 N N . LEU A 1 94 ? -17.532 2.445 28.652 1.00 89.88 94 LEU A N 1
ATOM 729 C CA . LEU A 1 94 ? -17.180 3.652 27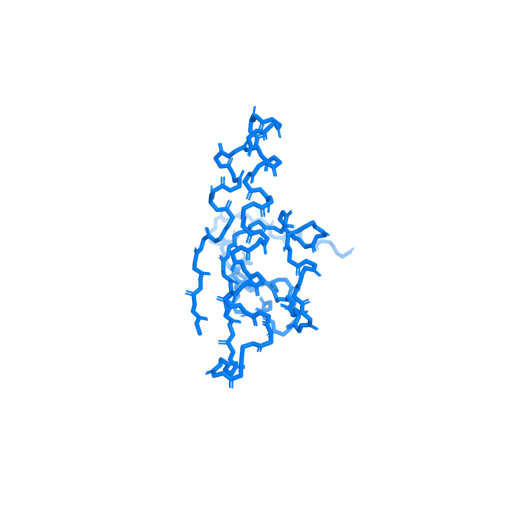.913 1.00 89.88 94 LEU A CA 1
ATOM 730 C C . LEU A 1 94 ? -18.408 4.174 27.164 1.00 89.88 94 LEU A C 1
ATOM 732 O O . LEU A 1 94 ? -19.206 3.407 26.624 1.00 89.88 94 LEU A O 1
ATOM 736 N N . VAL A 1 95 ? -18.550 5.498 27.100 1.00 81.25 95 VAL A N 1
ATOM 737 C CA . VAL A 1 95 ? -19.615 6.132 26.317 1.00 81.25 95 VAL A CA 1
ATOM 738 C C . VAL A 1 95 ? -19.154 6.242 24.869 1.00 81.25 95 VAL A C 1
ATOM 740 O O . VAL A 1 95 ? -18.155 6.897 24.575 1.00 81.25 95 VAL A O 1
ATOM 743 N N . PHE A 1 96 ? -19.895 5.614 23.961 1.00 77.31 96 PHE A N 1
ATOM 744 C CA . PHE A 1 96 ? -19.701 5.803 22.531 1.00 77.31 96 PHE A CA 1
ATOM 745 C C . PHE A 1 96 ? -20.323 7.146 22.117 1.00 77.31 96 PHE A C 1
ATOM 747 O O . PHE A 1 96 ? -21.544 7.283 22.067 1.00 77.31 96 PHE A O 1
ATOM 754 N N . LEU A 1 97 ? -19.485 8.162 21.890 1.00 72.69 97 LEU A N 1
ATOM 755 C CA . LEU A 1 97 ? -19.902 9.488 21.426 1.00 72.69 97 LEU A CA 1
ATOM 756 C C . LEU A 1 97 ? -19.531 9.642 19.951 1.00 72.69 97 LEU A C 1
ATOM 758 O O . LEU A 1 97 ? -18.426 10.075 19.632 1.00 72.69 97 LEU A O 1
ATOM 762 N N . TRP A 1 98 ? -20.453 9.306 19.054 1.00 66.12 98 TRP A N 1
ATOM 763 C CA . TRP A 1 98 ? -20.327 9.683 17.649 1.00 66.12 98 TRP A CA 1
ATOM 764 C C . TRP A 1 98 ? -21.002 11.042 17.442 1.00 66.12 98 TRP A C 1
ATOM 766 O O . TRP A 1 98 ? -22.197 11.194 17.697 1.00 66.12 98 TRP A O 1
ATOM 776 N N . LYS A 1 99 ? -20.235 12.054 17.028 1.00 52.66 99 LYS A N 1
ATOM 777 C CA . LYS A 1 99 ? -20.781 13.304 16.486 1.00 52.66 99 LYS A CA 1
ATOM 778 C C . LYS A 1 99 ? -20.584 13.279 14.975 1.00 52.66 99 LYS A C 1
ATOM 780 O O . LYS A 1 99 ? -19.447 13.138 14.531 1.00 52.66 99 LYS A O 1
ATOM 785 N N . GLN A 1 100 ? -21.694 13.391 14.246 1.00 49.88 100 GLN A N 1
ATOM 786 C CA . GLN A 1 100 ? -21.715 13.752 12.827 1.00 49.88 100 GLN A CA 1
ATOM 787 C C . GLN A 1 100 ? -21.303 15.214 12.651 1.00 49.88 100 GLN A C 1
ATOM 789 O O . GLN A 1 100 ? -21.642 16.026 13.547 1.00 49.88 100 GLN A O 1
#

Secondary structure (DSSP, 8-state):
-EE--TTHHHHHHTT-HHHHHHHHHHHHHHHHHHHTT-TT-S--EE--S--TTTTTTGGG-TT-----TTSTTTGGGSS--HHHHHHHHHHTT-------